Protein AF-A0A1H8B268-F1 (afdb_monomer_lite)

Radius of gyration: 13.49 Å; chains: 1; bounding box: 32×20×37 Å

Structure (mmCIF, N/CA/C/O backbone):
data_AF-A0A1H8B268-F1
#
_entry.id   AF-A0A1H8B268-F1
#
loop_
_atom_site.group_PDB
_atom_site.id
_atom_site.type_symbol
_atom_site.label_atom_id
_atom_site.label_alt_id
_atom_site.label_comp_id
_atom_site.label_asym_id
_atom_site.label_entity_id
_atom_site.labe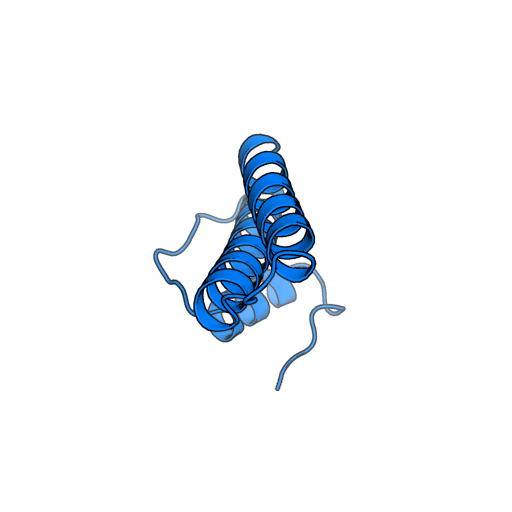l_seq_id
_atom_site.pdbx_PDB_ins_code
_atom_site.Cartn_x
_atom_site.Cartn_y
_atom_site.Cartn_z
_atom_site.occupancy
_atom_site.B_iso_or_equiv
_atom_site.auth_seq_id
_atom_site.auth_comp_id
_atom_site.auth_asym_id
_atom_site.auth_atom_id
_atom_site.pdbx_PDB_model_num
ATOM 1 N N . MET A 1 1 ? 1.705 9.174 11.948 1.00 68.19 1 MET A N 1
ATOM 2 C CA . MET A 1 1 ? 0.711 9.523 10.903 1.00 68.19 1 MET A CA 1
ATOM 3 C C . MET A 1 1 ? 1.378 10.151 9.680 1.00 68.19 1 MET A C 1
ATOM 5 O O . MET A 1 1 ? 1.421 9.488 8.655 1.00 68.19 1 MET A O 1
ATOM 9 N N . GLN A 1 2 ? 1.949 11.361 9.777 1.00 80.44 2 GLN A N 1
ATOM 10 C CA . GLN A 1 2 ? 2.606 12.039 8.638 1.00 80.44 2 GLN A CA 1
ATOM 11 C C . GLN A 1 2 ? 3.730 11.217 7.989 1.00 80.44 2 GLN A C 1
ATOM 13 O O . GLN A 1 2 ? 3.893 11.239 6.771 1.00 80.44 2 GLN A O 1
ATOM 18 N N . GLU A 1 3 ? 4.460 10.435 8.783 1.00 90.69 3 GLU A N 1
ATOM 19 C CA . GLU A 1 3 ? 5.502 9.535 8.277 1.00 90.69 3 GLU A CA 1
ATOM 20 C C . GLU A 1 3 ? 4.948 8.467 7.323 1.00 90.69 3 GLU A C 1
ATOM 22 O O . GLU A 1 3 ? 5.557 8.194 6.294 1.00 90.69 3 GLU A O 1
ATOM 27 N N . TRP A 1 4 ? 3.763 7.911 7.602 1.00 93.62 4 TRP A N 1
ATOM 28 C CA . TRP A 1 4 ? 3.143 6.883 6.757 1.00 93.62 4 TRP A CA 1
ATOM 29 C C . TRP A 1 4 ? 2.728 7.438 5.400 1.00 93.62 4 TRP A C 1
ATOM 31 O O . TRP A 1 4 ? 3.000 6.812 4.381 1.00 93.62 4 TRP A O 1
ATOM 41 N N . PHE A 1 5 ? 2.139 8.635 5.376 1.00 95.69 5 PHE A N 1
ATOM 42 C CA . PHE A 1 5 ? 1.797 9.309 4.124 1.00 95.69 5 PHE A CA 1
ATOM 43 C C . PHE A 1 5 ? 3.043 9.728 3.346 1.00 95.69 5 PHE A C 1
ATOM 45 O O . PHE A 1 5 ? 3.090 9.553 2.135 1.00 95.69 5 PHE A O 1
ATOM 52 N N . THR A 1 6 ? 4.094 10.182 4.034 1.00 97.12 6 THR A N 1
ATOM 53 C CA . THR A 1 6 ? 5.386 10.476 3.395 1.00 97.12 6 THR A CA 1
ATOM 54 C C . THR A 1 6 ? 5.993 9.234 2.742 1.00 97.12 6 THR A C 1
ATOM 56 O O . THR A 1 6 ? 6.520 9.313 1.635 1.00 97.12 6 THR A O 1
ATOM 59 N N . LEU A 1 7 ? 5.938 8.078 3.408 1.00 96.69 7 LEU A N 1
ATOM 60 C CA . LEU A 1 7 ? 6.431 6.822 2.845 1.00 96.69 7 LEU A CA 1
ATOM 61 C C . LEU A 1 7 ? 5.561 6.340 1.676 1.00 96.69 7 LEU A C 1
ATOM 63 O O . LEU A 1 7 ? 6.105 5.928 0.657 1.00 96.69 7 LEU A O 1
ATOM 67 N N . ALA A 1 8 ? 4.235 6.440 1.795 1.00 97.56 8 ALA A N 1
ATOM 68 C CA . ALA A 1 8 ? 3.305 6.086 0.724 1.00 97.56 8 ALA A CA 1
ATOM 69 C C . ALA A 1 8 ? 3.537 6.924 -0.545 1.00 97.56 8 ALA A C 1
ATOM 71 O O . ALA A 1 8 ? 3.557 6.389 -1.654 1.00 97.56 8 ALA A O 1
ATOM 72 N N . GLU A 1 9 ? 3.780 8.223 -0.372 1.00 98.12 9 GLU A N 1
ATOM 73 C CA . GLU A 1 9 ? 4.096 9.155 -1.455 1.00 98.12 9 GLU A CA 1
ATOM 74 C C . GL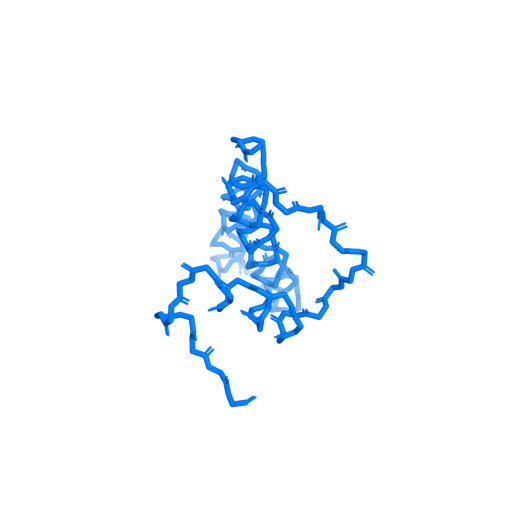U A 1 9 ? 5.444 8.824 -2.114 1.00 98.12 9 GLU A C 1
ATOM 76 O O . GLU A 1 9 ? 5.580 8.896 -3.334 1.00 98.12 9 GLU A O 1
ATOM 81 N N . LYS A 1 10 ? 6.452 8.430 -1.323 1.00 98.06 10 LYS A N 1
ATOM 82 C CA . LYS A 1 10 ? 7.745 7.973 -1.856 1.00 98.06 10 LYS A CA 1
ATOM 83 C C . LYS A 1 10 ? 7.577 6.736 -2.736 1.00 98.06 10 LYS A C 1
ATOM 85 O O . LYS A 1 10 ? 8.123 6.721 -3.833 1.00 98.06 10 LYS A O 1
ATOM 90 N N . ASP A 1 11 ? 6.794 5.750 -2.296 1.00 98.38 11 ASP A N 1
ATOM 91 C CA . ASP A 1 11 ? 6.503 4.561 -3.103 1.00 98.38 11 ASP A CA 1
ATOM 92 C C . ASP A 1 11 ? 5.780 4.917 -4.409 1.00 98.38 11 ASP A C 1
ATOM 94 O O . ASP A 1 11 ? 6.158 4.430 -5.474 1.00 98.38 11 ASP A O 1
ATOM 98 N N . LEU A 1 12 ? 4.790 5.816 -4.360 1.00 98.31 12 LEU A N 1
ATOM 99 C CA . LEU A 1 12 ? 4.079 6.266 -5.559 1.00 98.31 12 LEU A CA 1
ATOM 100 C C . LEU A 1 12 ? 5.027 6.947 -6.556 1.00 98.31 12 LEU A C 1
ATOM 102 O O . LEU A 1 12 ? 5.007 6.628 -7.746 1.00 98.31 12 LEU A O 1
ATOM 106 N N . LYS A 1 13 ? 5.898 7.837 -6.071 1.00 98.19 13 LYS A N 1
ATOM 107 C CA . LYS A 1 13 ? 6.916 8.503 -6.897 1.00 98.19 13 LYS A CA 1
ATOM 108 C C . LYS A 1 13 ? 7.904 7.511 -7.503 1.00 98.19 13 LYS A C 1
ATOM 110 O O . LYS A 1 13 ? 8.250 7.650 -8.672 1.00 98.19 13 LYS A O 1
ATOM 115 N N . SER A 1 14 ? 8.324 6.490 -6.754 1.00 97.69 14 SER A N 1
ATOM 116 C CA . SER A 1 14 ? 9.166 5.411 -7.283 1.00 97.69 14 SER A CA 1
ATOM 117 C C . SER A 1 14 ? 8.468 4.649 -8.409 1.00 97.69 14 SER A C 1
ATOM 119 O O . SER A 1 14 ? 9.073 4.440 -9.457 1.00 97.69 14 SER A O 1
ATOM 121 N N . ALA A 1 15 ? 7.192 4.286 -8.243 1.00 97.94 15 ALA A N 1
ATOM 122 C CA . ALA A 1 15 ? 6.417 3.629 -9.295 1.00 97.94 15 ALA A CA 1
ATOM 123 C C . ALA A 1 15 ? 6.297 4.504 -10.555 1.00 97.94 15 ALA A C 1
ATOM 125 O O . ALA A 1 15 ? 6.501 4.015 -11.665 1.00 97.94 15 ALA A O 1
ATOM 126 N N . GLN A 1 16 ? 6.011 5.800 -10.385 1.00 97.50 16 GLN A N 1
ATOM 127 C CA . GLN A 1 16 ? 5.920 6.764 -11.485 1.00 97.50 16 GLN A CA 1
ATOM 128 C C . GLN A 1 16 ? 7.249 6.907 -12.229 1.00 97.50 16 GLN A C 1
ATOM 130 O O . GLN A 1 16 ? 7.263 6.829 -13.451 1.00 97.50 16 GLN A O 1
ATOM 135 N N . PHE A 1 17 ? 8.359 7.037 -11.500 1.00 96.81 17 PHE A N 1
ATOM 136 C CA . PHE A 1 17 ? 9.696 7.126 -12.083 1.00 96.81 17 PHE A CA 1
ATOM 137 C C . PHE A 1 17 ? 10.070 5.860 -12.869 1.00 96.81 17 PHE A C 1
ATOM 139 O O . PHE A 1 17 ? 10.562 5.933 -13.992 1.00 96.81 17 PHE A O 1
ATOM 146 N N . LEU A 1 18 ? 9.801 4.680 -12.302 1.00 96.25 18 LEU A N 1
ATOM 147 C CA . LEU A 1 18 ? 10.119 3.395 -12.932 1.00 96.25 18 LEU A CA 1
ATOM 148 C C . LEU A 1 18 ? 9.262 3.093 -14.163 1.00 96.25 18 LEU A C 1
ATOM 150 O O . LEU A 1 18 ? 9.701 2.345 -15.033 1.00 96.25 18 LEU A O 1
ATOM 154 N N . LYS A 1 19 ? 8.056 3.659 -14.247 1.00 95.62 19 LYS A N 1
ATOM 155 C CA . LYS A 1 19 ? 7.165 3.509 -15.404 1.00 95.62 19 LYS A CA 1
ATOM 156 C C . LYS A 1 19 ? 7.787 4.060 -16.692 1.00 95.62 19 LYS A C 1
ATOM 158 O O . LYS A 1 19 ? 7.517 3.521 -17.759 1.00 95.62 19 LYS A O 1
ATOM 163 N N . ASP A 1 20 ? 8.624 5.089 -16.585 1.00 94.38 20 ASP A N 1
ATOM 164 C CA . ASP A 1 20 ? 9.231 5.760 -17.740 1.00 94.38 20 ASP A CA 1
ATOM 165 C C . ASP A 1 20 ? 10.601 5.147 -18.135 1.00 94.38 20 ASP A C 1
ATOM 167 O O . ASP A 1 20 ? 11.164 5.466 -19.186 1.00 94.38 20 ASP A O 1
ATOM 171 N N . MET A 1 21 ? 11.132 4.215 -17.329 1.00 93.69 21 MET A N 1
ATOM 172 C CA . MET A 1 21 ? 12.370 3.471 -17.605 1.00 93.69 21 MET A CA 1
ATOM 173 C C . MET A 1 21 ? 12.194 2.440 -18.728 1.00 93.69 21 MET A C 1
ATOM 175 O O . MET A 1 21 ? 11.146 1.810 -18.848 1.00 93.69 21 MET A O 1
ATOM 179 N N . HIS A 1 22 ? 13.259 2.196 -19.501 1.00 89.38 22 HIS A N 1
ATOM 180 C CA . HIS A 1 22 ? 13.278 1.179 -20.557 1.00 89.38 22 HIS A CA 1
ATOM 181 C C . HIS A 1 22 ? 14.460 0.203 -20.379 1.00 89.38 22 HIS A C 1
ATOM 183 O O . HIS A 1 22 ? 15.608 0.649 -20.379 1.00 89.38 22 HIS A O 1
ATOM 189 N N . PRO A 1 23 ? 14.206 -1.118 -20.257 1.00 87.88 23 PRO A N 1
ATOM 190 C CA . PRO A 1 23 ? 12.886 -1.750 -20.193 1.00 87.88 23 PRO A CA 1
ATOM 191 C C . PRO A 1 23 ? 12.170 -1.470 -18.859 1.00 87.88 23 PRO A C 1
ATOM 193 O O . PRO A 1 23 ? 12.790 -1.456 -17.795 1.00 87.88 23 PRO A O 1
ATOM 196 N N . ALA A 1 24 ? 10.851 -1.279 -18.914 1.00 90.44 24 ALA A N 1
ATOM 197 C CA . ALA A 1 24 ? 10.041 -1.058 -17.722 1.00 90.44 24 ALA A CA 1
ATOM 198 C C . ALA A 1 24 ? 9.907 -2.354 -16.909 1.00 90.44 24 ALA A C 1
ATOM 200 O O . ALA A 1 24 ? 9.506 -3.398 -17.428 1.00 90.44 24 ALA A O 1
ATOM 201 N N . SER A 1 25 ? 10.190 -2.283 -15.607 1.00 93.38 25 SER A N 1
ATOM 202 C CA . SER A 1 25 ? 10.033 -3.422 -14.697 1.00 93.38 25 SER A CA 1
ATOM 203 C C . SER A 1 25 ? 8.641 -3.424 -14.064 1.00 93.38 25 SER A C 1
ATOM 205 O O . SER A 1 25 ? 8.445 -2.943 -12.946 1.00 93.38 25 SER A O 1
ATOM 207 N N . LEU A 1 26 ? 7.655 -3.961 -14.791 1.00 95.81 26 LEU A N 1
ATOM 208 C CA . LEU A 1 26 ? 6.245 -3.966 -14.373 1.00 95.81 26 LEU A CA 1
ATOM 209 C C . LEU A 1 26 ? 6.031 -4.574 -12.981 1.00 95.81 26 LEU A C 1
ATOM 211 O O . LEU A 1 26 ? 5.269 -4.026 -12.190 1.00 95.81 26 LEU A O 1
ATOM 215 N N . GLY A 1 27 ? 6.743 -5.653 -12.644 1.00 97.06 27 GLY A N 1
ATOM 216 C CA . GLY A 1 27 ? 6.646 -6.274 -11.320 1.00 97.06 27 GLY A CA 1
ATOM 217 C C . GLY A 1 27 ? 7.056 -5.330 -10.185 1.00 97.06 27 GLY A C 1
ATOM 218 O O . GLY A 1 27 ? 6.369 -5.251 -9.168 1.00 97.06 27 GLY A O 1
ATOM 219 N N . ILE A 1 28 ? 8.130 -4.556 -10.377 1.00 96.88 28 ILE A N 1
ATOM 220 C CA . ILE A 1 28 ? 8.613 -3.591 -9.378 1.00 96.88 28 ILE A CA 1
ATOM 221 C C . ILE A 1 28 ? 7.681 -2.376 -9.298 1.00 96.88 28 ILE A C 1
ATOM 223 O O . ILE A 1 28 ? 7.396 -1.889 -8.204 1.00 96.88 28 ILE A O 1
ATOM 227 N N . ILE A 1 29 ? 7.145 -1.924 -10.435 1.00 98.06 29 ILE A N 1
ATOM 228 C CA . ILE A 1 29 ? 6.134 -0.858 -10.474 1.00 98.06 29 ILE A CA 1
ATOM 229 C C . ILE A 1 29 ? 4.896 -1.281 -9.669 1.00 98.06 29 ILE A C 1
ATOM 231 O O . ILE A 1 29 ? 4.467 -0.556 -8.773 1.00 98.06 29 ILE A O 1
ATOM 235 N N . CYS A 1 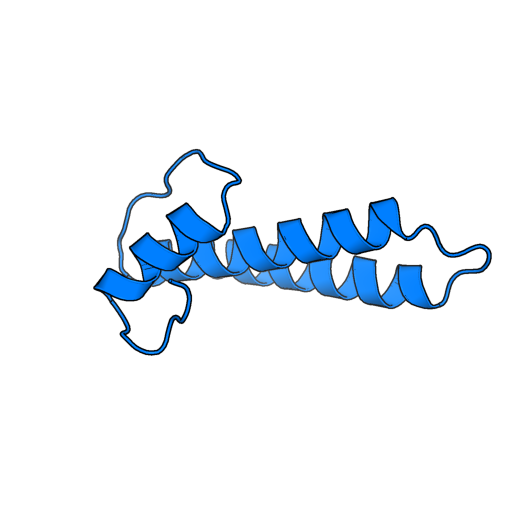30 ? 4.353 -2.477 -9.925 1.00 97.75 30 CYS A N 1
ATOM 236 C CA . CYS A 1 30 ? 3.202 -3.011 -9.195 1.00 97.75 30 CYS A CA 1
ATOM 237 C C . CYS A 1 30 ? 3.480 -3.169 -7.694 1.00 97.75 30 CYS A C 1
ATOM 239 O O . CYS A 1 30 ? 2.611 -2.845 -6.883 1.00 97.75 30 CYS A O 1
ATOM 241 N N . TYR A 1 31 ? 4.684 -3.612 -7.321 1.00 97.12 31 TYR A N 1
ATOM 242 C CA . TYR A 1 31 ? 5.103 -3.706 -5.922 1.00 97.12 31 TYR A CA 1
ATOM 243 C C . TYR A 1 31 ? 5.047 -2.343 -5.216 1.00 97.12 31 TYR A C 1
ATOM 245 O O . TYR A 1 31 ? 4.439 -2.229 -4.152 1.00 97.12 31 TYR A O 1
ATOM 253 N N . HIS A 1 32 ? 5.597 -1.287 -5.822 1.00 98.00 32 HIS A N 1
ATOM 254 C CA . HIS A 1 32 ? 5.528 0.056 -5.242 1.00 98.00 32 HIS A CA 1
ATOM 255 C C . HIS A 1 32 ? 4.097 0.611 -5.195 1.00 98.00 32 HIS A C 1
ATOM 257 O O . HIS A 1 32 ? 3.723 1.234 -4.204 1.00 98.00 32 HIS A O 1
ATOM 263 N N . CYS A 1 33 ? 3.259 0.337 -6.199 1.00 98.06 33 CYS A N 1
ATOM 264 C CA . CYS A 1 33 ? 1.842 0.708 -6.153 1.00 98.06 33 CYS A CA 1
ATOM 265 C C . CYS A 1 33 ? 1.109 0.041 -4.975 1.00 98.06 33 CYS A C 1
ATOM 267 O O . CYS A 1 33 ? 0.400 0.720 -4.229 1.00 98.06 33 CYS A O 1
ATOM 269 N N . GLN A 1 34 ? 1.303 -1.268 -4.772 1.00 97.38 34 GLN A N 1
ATOM 270 C CA . GLN A 1 34 ? 0.704 -2.002 -3.651 1.00 97.38 34 GLN A CA 1
ATOM 271 C C . GLN A 1 34 ? 1.194 -1.452 -2.306 1.00 97.38 34 GLN A C 1
ATOM 273 O O . GLN A 1 34 ? 0.383 -1.181 -1.421 1.00 97.38 34 GLN A O 1
ATOM 278 N N . GLN A 1 35 ? 2.499 -1.210 -2.181 1.00 97.44 35 GLN A N 1
ATOM 279 C CA . GLN A 1 35 ? 3.111 -0.653 -0.979 1.00 97.44 35 GLN A CA 1
ATOM 280 C C . GLN A 1 35 ? 2.632 0.769 -0.665 1.00 97.44 35 GLN A C 1
ATOM 282 O O . GLN A 1 35 ? 2.393 1.090 0.501 1.00 97.44 35 GLN A O 1
ATOM 287 N N . SER A 1 36 ? 2.453 1.608 -1.686 1.00 98.19 36 SER A N 1
ATOM 288 C CA . SER A 1 36 ? 1.884 2.947 -1.535 1.00 98.19 36 SER A CA 1
ATOM 289 C C . SER A 1 36 ? 0.453 2.873 -0.993 1.00 98.19 36 SER A C 1
AT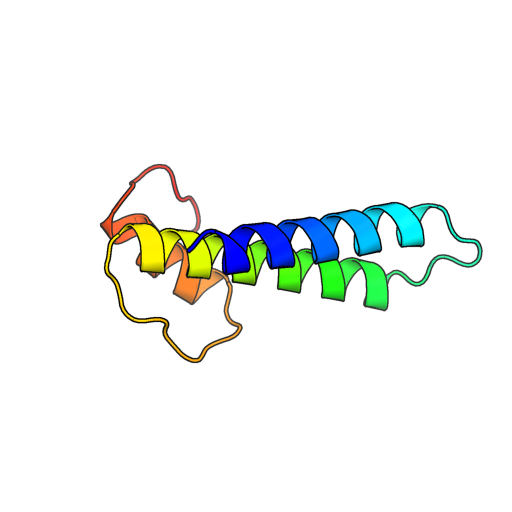OM 291 O O . SER A 1 36 ? 0.149 3.470 0.043 1.00 98.19 36 SER A O 1
ATOM 293 N N . ALA A 1 37 ? -0.405 2.057 -1.618 1.00 96.88 37 ALA A N 1
ATOM 294 C CA . ALA A 1 37 ? -1.785 1.856 -1.175 1.00 96.88 37 ALA A CA 1
ATOM 295 C C . ALA A 1 37 ? -1.860 1.336 0.273 1.00 96.88 37 ALA A C 1
ATOM 297 O O . ALA A 1 37 ? -2.610 1.871 1.091 1.00 96.88 37 ALA A O 1
ATOM 298 N N . GLU A 1 38 ? -1.037 0.343 0.621 1.00 96.62 38 GLU A N 1
ATOM 299 C CA . GLU A 1 38 ? -0.965 -0.219 1.973 1.00 96.62 38 GLU A CA 1
ATOM 300 C C . GLU A 1 38 ? -0.623 0.851 3.018 1.00 96.62 38 GLU A C 1
ATOM 302 O O . GLU A 1 38 ? -1.260 0.938 4.074 1.00 96.62 38 GLU A O 1
ATOM 307 N N . LYS A 1 39 ? 0.375 1.690 2.723 1.00 96.56 39 LYS A N 1
ATOM 308 C CA . LYS A 1 39 ? 0.844 2.724 3.647 1.00 96.56 39 LYS A CA 1
ATOM 309 C C . LYS A 1 39 ? -0.158 3.863 3.808 1.00 96.56 39 LYS A C 1
ATOM 311 O O . LYS A 1 39 ? -0.305 4.349 4.930 1.00 96.56 39 LYS A O 1
ATOM 316 N N . TYR A 1 40 ? -0.890 4.247 2.758 1.00 96.94 40 TYR A N 1
ATOM 317 C CA . TYR A 1 40 ? -1.999 5.198 2.896 1.00 96.94 40 TYR A CA 1
ATOM 318 C C . TYR A 1 40 ? -3.114 4.645 3.784 1.00 96.94 40 TYR A C 1
ATOM 320 O O . TYR A 1 40 ? -3.559 5.344 4.694 1.00 96.94 40 TYR A O 1
ATOM 328 N N . LEU A 1 41 ? -3.523 3.387 3.585 1.00 95.56 41 LEU A N 1
ATOM 329 C CA . LEU A 1 41 ? -4.554 2.761 4.419 1.00 95.56 41 LEU A CA 1
ATOM 330 C C . LEU A 1 41 ? -4.114 2.690 5.888 1.00 95.56 41 LEU A C 1
ATOM 332 O O . LEU A 1 41 ? -4.841 3.139 6.772 1.00 95.56 41 LEU A O 1
ATOM 336 N N . LYS A 1 42 ? -2.890 2.223 6.163 1.00 94.69 42 LYS A N 1
ATOM 337 C CA . LYS A 1 42 ? -2.335 2.184 7.529 1.00 94.69 42 LYS A CA 1
ATOM 338 C C . LYS A 1 42 ? -2.193 3.580 8.141 1.00 94.69 42 LYS A C 1
ATOM 340 O O . LYS A 1 42 ? -2.505 3.768 9.315 1.00 94.69 42 LYS A O 1
ATOM 345 N N . GLY A 1 43 ? -1.768 4.567 7.354 1.00 95.31 43 GLY A N 1
ATOM 346 C CA . GLY A 1 43 ? -1.699 5.963 7.782 1.00 95.31 43 GLY A CA 1
ATOM 347 C C . GLY A 1 43 ? -3.069 6.530 8.160 1.00 95.31 43 GLY A C 1
ATOM 348 O O . GLY A 1 43 ? -3.179 7.213 9.179 1.00 95.31 43 GLY A O 1
ATOM 349 N N . TYR A 1 44 ? -4.114 6.192 7.398 1.00 94.75 44 TYR A N 1
ATOM 350 C CA . TYR A 1 44 ? -5.495 6.567 7.699 1.00 94.75 44 TYR A CA 1
ATOM 351 C C . TYR A 1 44 ? -6.027 5.877 8.962 1.00 94.75 44 TYR A C 1
ATOM 353 O O . TYR A 1 44 ? -6.637 6.533 9.798 1.00 94.75 44 TYR A O 1
ATOM 361 N N . MET A 1 45 ? -5.735 4.590 9.166 1.00 94.06 45 MET A N 1
ATOM 362 C CA . MET A 1 45 ? -6.081 3.892 10.413 1.00 94.06 45 MET A CA 1
ATOM 363 C C . MET A 1 45 ? -5.465 4.585 11.637 1.00 94.06 45 MET A C 1
ATOM 365 O O . MET A 1 45 ? -6.171 4.880 12.598 1.00 94.06 45 MET A O 1
ATOM 369 N N . ILE A 1 46 ? -4.174 4.938 11.576 1.00 93.75 46 ILE A N 1
ATOM 370 C CA . ILE A 1 46 ? -3.515 5.699 12.652 1.00 93.75 46 ILE A CA 1
ATOM 371 C C . ILE A 1 46 ? -4.184 7.063 12.855 1.00 93.75 46 ILE A C 1
ATOM 373 O O . ILE A 1 46 ? -4.321 7.507 13.992 1.00 93.75 46 ILE A O 1
ATOM 377 N N . PHE A 1 47 ? -4.592 7.737 11.774 1.00 94.19 47 PHE A N 1
ATOM 378 C CA . PHE A 1 47 ? -5.327 9.003 11.861 1.00 94.19 47 PHE A CA 1
ATOM 379 C C . PHE A 1 47 ? -6.633 8.862 12.653 1.00 94.19 47 PHE A C 1
ATOM 381 O O . PHE A 1 47 ? -6.998 9.771 13.390 1.00 94.19 47 PHE A O 1
ATOM 388 N N . GLN A 1 48 ? -7.274 7.699 12.575 1.00 94.25 48 GLN A N 1
ATOM 389 C CA . GLN A 1 48 ? -8.478 7.359 13.332 1.00 94.25 48 GLN A CA 1
ATOM 390 C C . GLN A 1 48 ? -8.188 6.768 14.728 1.00 94.25 48 GLN A C 1
ATOM 392 O O . GLN A 1 48 ? -9.089 6.231 15.365 1.00 94.25 48 GLN A O 1
ATOM 397 N N . ASN A 1 49 ? -6.945 6.861 15.222 1.00 93.12 49 ASN A N 1
ATOM 398 C CA . ASN A 1 49 ? -6.468 6.258 16.477 1.00 93.12 49 ASN A CA 1
ATOM 399 C C . ASN A 1 49 ? -6.570 4.718 16.542 1.00 93.12 49 ASN A C 1
ATOM 401 O O . ASN A 1 49 ? -6.520 4.136 17.626 1.00 93.12 49 ASN A O 1
ATOM 405 N N . GLU A 1 50 ? -6.659 4.040 15.396 1.00 91.38 50 GLU A N 1
ATOM 406 C CA . GLU A 1 50 ? -6.654 2.577 15.318 1.00 91.38 50 GLU A CA 1
ATOM 407 C C . GLU A 1 50 ? -5.221 2.035 15.337 1.00 91.38 50 GLU A C 1
ATOM 409 O O . GLU A 1 50 ? -4.297 2.591 14.730 1.00 91.38 50 GLU A O 1
ATOM 414 N N . LYS A 1 51 ? -5.022 0.895 16.006 1.00 89.44 51 LYS A N 1
ATOM 415 C CA . LYS A 1 51 ? -3.733 0.195 15.966 1.00 89.44 51 LYS A CA 1
ATOM 416 C C . LYS A 1 51 ? -3.516 -0.427 14.589 1.00 89.44 51 LYS A C 1
ATOM 418 O O . LYS A 1 51 ? -4.395 -1.084 14.037 1.00 89.44 51 LYS A O 1
ATOM 423 N N . ILE A 1 52 ? -2.301 -0.294 14.059 1.00 87.62 52 ILE A N 1
ATOM 424 C CA . ILE A 1 52 ? -1.937 -0.956 12.805 1.00 87.62 52 ILE A CA 1
ATOM 425 C C . ILE A 1 52 ? -2.003 -2.471 12.989 1.00 87.62 52 ILE A C 1
ATOM 427 O O . ILE A 1 52 ? -1.320 -3.043 13.841 1.00 87.62 52 ILE A O 1
ATOM 431 N N . ILE A 1 53 ? -2.767 -3.124 12.121 1.00 87.75 53 ILE A N 1
ATOM 432 C CA . ILE A 1 53 ? -2.743 -4.575 11.977 1.00 87.75 53 ILE A CA 1
ATOM 433 C C . ILE A 1 53 ? -1.540 -5.002 11.125 1.00 87.75 53 ILE A C 1
ATOM 435 O O . ILE A 1 53 ? -1.217 -4.392 10.101 1.00 87.75 53 ILE A O 1
ATOM 439 N N . ARG A 1 54 ? -0.856 -6.071 11.542 1.00 87.50 54 ARG A N 1
ATOM 440 C CA . ARG A 1 54 ? 0.247 -6.669 10.777 1.00 87.50 54 ARG A CA 1
ATOM 441 C C . ARG A 1 54 ? -0.307 -7.545 9.652 1.00 87.50 54 ARG A C 1
ATOM 443 O O . ARG A 1 54 ? -0.395 -8.757 9.787 1.00 87.50 54 ARG A O 1
ATOM 450 N N . THR A 1 55 ? -0.697 -6.906 8.555 1.00 91.31 55 THR A N 1
ATOM 45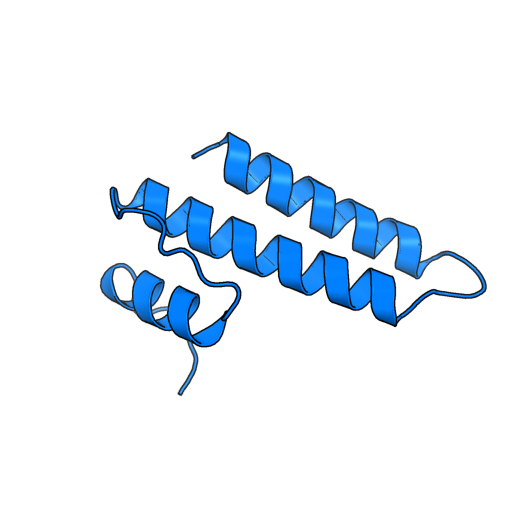1 C CA . THR A 1 55 ? -1.071 -7.559 7.294 1.00 91.31 55 THR A CA 1
ATOM 452 C C . THR A 1 55 ? -0.612 -6.719 6.102 1.00 91.31 55 THR A C 1
ATOM 454 O O . THR A 1 55 ? -0.410 -5.506 6.241 1.00 91.31 55 THR A O 1
ATOM 457 N N . HIS A 1 56 ? -0.466 -7.378 4.956 1.00 87.00 56 HIS A N 1
ATOM 458 C CA . HIS A 1 56 ? -0.244 -6.767 3.641 1.00 87.00 56 HIS A CA 1
ATOM 459 C C . HIS A 1 56 ? -1.492 -6.855 2.741 1.00 87.00 56 HIS A C 1
ATOM 461 O O . HIS A 1 56 ? -1.489 -6.385 1.606 1.00 87.00 56 HIS A O 1
ATOM 467 N N . ASP A 1 57 ? -2.577 -7.451 3.247 1.00 93.50 57 ASP A N 1
ATOM 468 C CA . ASP A 1 57 ? -3.834 -7.587 2.518 1.00 93.50 57 ASP A CA 1
ATOM 469 C C . ASP A 1 57 ? -4.585 -6.246 2.474 1.00 93.50 57 ASP A C 1
ATOM 471 O O . ASP A 1 57 ? -5.116 -5.760 3.481 1.00 93.50 57 ASP A O 1
ATOM 475 N N . LEU A 1 58 ? -4.634 -5.651 1.280 1.00 93.94 58 LEU A N 1
ATOM 476 C CA . LEU A 1 58 ? -5.316 -4.382 1.038 1.00 93.94 58 LEU A CA 1
ATOM 477 C C . LEU A 1 58 ? -6.828 -4.470 1.269 1.00 93.94 58 LEU A C 1
ATOM 479 O O . LEU A 1 58 ? -7.411 -3.488 1.720 1.00 93.94 58 LEU A O 1
ATOM 483 N N . LEU A 1 59 ? -7.473 -5.613 1.010 1.00 93.25 59 LEU A N 1
ATOM 484 C CA . LEU A 1 59 ? -8.910 -5.778 1.243 1.00 93.25 59 LEU A CA 1
ATOM 485 C C . LEU A 1 59 ? -9.214 -5.755 2.738 1.00 93.25 59 LEU A C 1
ATOM 487 O O . LEU A 1 59 ? -10.175 -5.111 3.160 1.00 93.25 59 LEU A O 1
ATOM 491 N N . VAL A 1 60 ? -8.377 -6.405 3.548 1.00 93.12 60 VAL A N 1
ATOM 492 C CA . VAL A 1 60 ? -8.511 -6.383 5.011 1.00 93.12 60 VAL A CA 1
ATOM 493 C C . VAL A 1 60 ? -8.306 -4.966 5.552 1.00 93.12 60 VAL A C 1
ATOM 495 O O . VAL A 1 60 ? -9.120 -4.489 6.345 1.00 93.12 60 VAL A O 1
ATOM 498 N N . LEU A 1 61 ? -7.259 -4.269 5.100 1.00 94.19 61 LEU A N 1
ATOM 499 C CA . LEU A 1 61 ? -6.987 -2.885 5.503 1.00 94.19 61 LEU A CA 1
ATOM 500 C C . LEU A 1 61 ? -8.116 -1.936 5.077 1.00 94.19 61 LEU A C 1
ATOM 502 O O . LEU A 1 61 ? -8.578 -1.123 5.872 1.00 94.19 61 LEU A O 1
ATOM 506 N N . ASN A 1 62 ? -8.624 -2.082 3.856 1.00 93.69 62 ASN A N 1
ATOM 507 C CA . ASN A 1 62 ? -9.731 -1.289 3.334 1.00 93.69 62 ASN A CA 1
ATOM 508 C C . ASN A 1 62 ? -11.033 -1.516 4.123 1.00 93.69 62 ASN A C 1
ATOM 510 O O . ASN A 1 62 ? -11.697 -0.557 4.518 1.00 93.69 62 ASN A O 1
ATOM 514 N N . LYS A 1 63 ? -11.365 -2.777 4.442 1.00 92.25 63 LYS A N 1
ATOM 515 C CA . LYS A 1 63 ? -12.514 -3.123 5.300 1.00 92.25 63 LYS A CA 1
ATOM 516 C C . LYS A 1 63 ? -12.399 -2.497 6.691 1.00 92.25 63 LYS A C 1
ATOM 518 O O . LYS A 1 63 ? -13.413 -2.094 7.256 1.00 92.25 63 LYS A O 1
ATOM 523 N N . LYS A 1 64 ? -11.182 -2.364 7.227 1.00 92.44 64 LYS A N 1
ATOM 524 C CA . LYS A 1 64 ? -10.931 -1.640 8.481 1.00 92.44 64 LYS A CA 1
ATOM 525 C C . LYS A 1 64 ? -11.141 -0.136 8.340 1.00 92.44 64 LYS A C 1
ATOM 527 O O . LYS A 1 64 ? -11.871 0.436 9.141 1.00 92.44 64 LYS A O 1
ATOM 532 N N . CYS A 1 65 ? -10.600 0.495 7.301 1.00 93.81 65 CYS A N 1
ATOM 533 C CA . CYS A 1 65 ? -10.829 1.920 7.035 1.00 93.81 65 CYS A CA 1
ATOM 534 C C . CYS A 1 65 ? -12.322 2.259 6.881 1.00 93.81 65 CYS A C 1
ATOM 536 O O . CYS A 1 65 ? -12.769 3.314 7.334 1.00 93.81 65 CYS A O 1
ATOM 538 N N . ARG A 1 66 ? -13.111 1.332 6.322 1.00 92.62 66 ARG A N 1
ATOM 539 C CA . ARG A 1 66 ? -14.562 1.481 6.149 1.00 92.62 66 ARG A CA 1
ATOM 540 C C . ARG A 1 66 ? -15.337 1.655 7.459 1.00 92.62 66 ARG A C 1
ATOM 542 O O . ARG A 1 66 ? -16.425 2.221 7.441 1.00 92.62 66 ARG A O 1
ATOM 549 N N . GLN A 1 67 ? -14.777 1.227 8.592 1.00 92.00 67 GLN A N 1
ATOM 550 C CA . GLN A 1 67 ? -15.370 1.451 9.917 1.00 92.00 67 GLN A CA 1
ATOM 551 C C . GLN A 1 67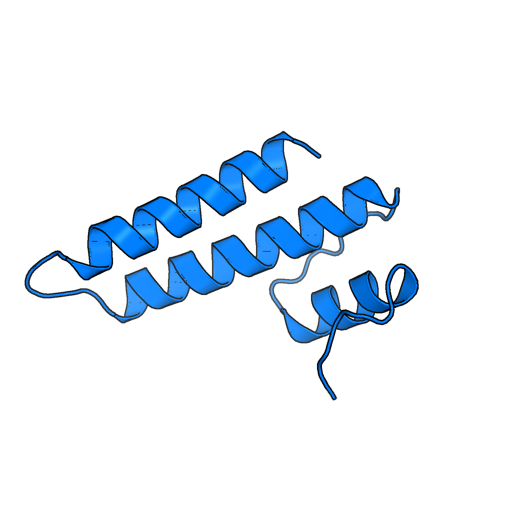 ? -15.416 2.942 10.294 1.00 92.00 67 GLN A C 1
ATOM 553 O O . GLN A 1 67 ? -16.243 3.333 11.111 1.00 92.00 67 GLN A O 1
ATOM 558 N N . TYR A 1 68 ? -14.568 3.769 9.673 1.00 93.44 68 TYR A N 1
ATOM 559 C CA . TYR A 1 68 ? -14.464 5.207 9.938 1.00 93.44 68 TYR A CA 1
ATOM 560 C C . TYR A 1 68 ? -15.014 6.071 8.799 1.00 93.44 68 TYR A C 1
ATOM 562 O O . TYR A 1 68 ? -15.411 7.211 9.028 1.00 93.44 68 TYR A O 1
ATOM 570 N N . ASN A 1 69 ? -15.034 5.554 7.567 1.00 92.12 69 ASN A N 1
ATOM 571 C CA . ASN A 1 69 ? -15.558 6.267 6.406 1.00 92.12 69 ASN A CA 1
ATOM 572 C C . ASN A 1 69 ? -16.164 5.293 5.386 1.00 92.12 69 ASN A C 1
ATOM 574 O O . ASN A 1 69 ? -15.480 4.444 4.821 1.00 92.12 69 ASN A O 1
ATOM 578 N N . SER A 1 70 ? -17.457 5.441 5.112 1.00 88.62 70 SER A N 1
ATOM 579 C CA . SER A 1 70 ? -18.202 4.579 4.190 1.00 88.62 70 SER A CA 1
ATOM 580 C C . SER A 1 70 ? -17.818 4.744 2.715 1.00 88.62 70 SER A C 1
ATOM 582 O O . SER A 1 70 ? -18.194 3.891 1.914 1.00 88.62 70 SER A O 1
ATOM 584 N N . ASN A 1 71 ? -17.047 5.778 2.354 1.00 90.31 71 ASN A N 1
ATOM 585 C CA . ASN A 1 71 ? -16.539 5.991 0.994 1.00 90.31 71 ASN A CA 1
ATOM 586 C C . ASN A 1 71 ? -15.416 5.016 0.605 1.00 90.31 71 ASN A C 1
ATOM 588 O O . ASN A 1 71 ? -14.988 5.010 -0.543 1.00 90.31 71 ASN A O 1
ATOM 592 N N . PHE A 1 72 ? -14.897 4.205 1.530 1.00 88.19 72 PHE A N 1
ATOM 593 C CA . PHE A 1 72 ? -14.000 3.108 1.168 1.00 88.19 72 PHE A CA 1
ATOM 594 C C . PHE A 1 72 ? -14.811 1.972 0.514 1.00 88.19 72 PHE A C 1
ATOM 596 O O . PHE A 1 72 ? -15.690 1.377 1.144 1.00 88.19 72 PHE A O 1
ATOM 603 N N . PHE A 1 73 ? -14.523 1.678 -0.759 1.00 77.44 73 PHE A N 1
ATOM 604 C CA . PHE A 1 73 ? -15.260 0.714 -1.591 1.00 77.44 73 PHE A CA 1
ATOM 605 C C . PHE A 1 73 ? -14.534 -0.632 -1.703 1.00 77.44 73 PHE A C 1
ATOM 607 O O . PHE A 1 73 ? -13.308 -0.684 -1.667 1.00 77.44 73 PHE A O 1
ATOM 614 N N . GLY A 1 74 ? -15.281 -1.722 -1.878 1.00 64.44 74 GLY A N 1
ATOM 615 C CA . GLY A 1 74 ? -14.747 -3.079 -2.026 1.00 64.44 74 GLY A CA 1
ATOM 616 C C . GLY A 1 74 ? -15.693 -4.091 -1.387 1.00 64.44 74 GLY A C 1
ATOM 617 O O . GLY A 1 74 ? -16.080 -3.916 -0.229 1.00 64.44 74 GLY A O 1
ATOM 618 N N . ASN A 1 75 ? -16.102 -5.093 -2.167 1.00 49.94 75 ASN A N 1
ATOM 619 C CA . ASN A 1 75 ? -17.105 -6.089 -1.776 1.00 49.94 75 ASN A CA 1
ATOM 620 C C . ASN A 1 75 ? -16.613 -7.026 -0.650 1.00 49.94 75 ASN A C 1
ATOM 622 O O . ASN A 1 75 ? -15.411 -7.382 -0.587 1.00 49.94 75 ASN A O 1
#

Sequence (75 aa):
MQEWFTLAEKDLKSAQFLKDMHPASLGIICYHCQQSAEKYLKGYMIFQNEKIIRTHDLLVLNKKCRQYNSNFFGN

Secondary structure (DSSP, 8-state):
-HHHHHHHHHHHHHHHHHHTSSS--HHHHHHHHHHHHHHHHHHHHHHTTPPPPS---HHHHHHHHTTT-TT----

Foldseek 3Di:
DVVLQVQLVVLQVVLVVLCPDVVRPVVSSVVSPLSSLQSVLQVLCVVVVHDDDPDSDSQVSLVSSCVVPVPSDDD

pLDDT: mean 92.56, std 7.76, range [49.94, 98.38]